Protein AF-A0A6N6LMK7-F1 (afdb_monomer)

pLDDT: mean 70.61, std 21.59, range [32.06, 96.44]

Foldseek 3Di:
DDDPPDDPPPPPPDPDDDDDDDDDDDDDDDDDDDDPPDPDPDPPPVPPPDDPDPPPPDPDDPPLDDLVSLQVVCVVQPCVQQNSLLQDDRDPDDRLLPDDLVVSLVVLVVQCPPPRRHDNPVSRVSNSCSNPVVVVD

Solvent-accessible surface area (backbone atoms only — not comparable to full-atom values): 9520 Å² total; per-residue (Å²): 141,83,88,88,85,86,78,86,87,71,84,83,82,79,85,80,83,88,80,92,76,92,75,83,90,79,93,77,91,80,75,88,78,79,80,81,80,77,88,70,90,71,82,82,63,82,88,67,69,77,69,89,71,79,74,93,74,78,96,83,65,90,73,72,75,57,64,69,58,50,50,52,53,43,50,74,77,43,20,88,63,20,35,94,58,27,70,35,62,45,85,91,51,74,34,59,47,78,47,57,70,67,62,44,49,53,60,49,57,71,20,54,80,36,91,88,63,58,37,52,82,83,51,45,62,56,49,51,49,53,39,51,56,68,73,81,112

Nearest PDB structures (foldseek):
  7e1x-assembly1_O  TM=7.091E-01  e=4.996E-01  Mycobacterium tuberculosis H37Rv
  8x2j-assembly1_E  TM=4.032E-01  e=6.262E+00  Chloroflexus aurantiacus J-10-fl

Mean predicted aligned error: 18.88 Å

Sequence (137 aa):
MKKILLIFILLFLSCSDTKKAQVNAQGVKEEPVAIEQTDETTQISDSNLPLPVEDSNNINNDISPNESIVSSFYMQKCASCHGKRAELKYENARILNSLDEELLTQRLSTLQNDKDHNLNSKQISPIVNFIKKKNNE

Secondary structure (DSSP, 8-state):
-------S--TT---------------------------------GGG-------SS---S--PPPHHHHHHHHHHHTHHHH-TTS-S--TTSPPGGGS-HHHHHHHHHTTTT-SSS---HHHHHHHHHHHHHTT--

Structure (mmCIF, N/CA/C/O backbone):
data_AF-A0A6N6LMK7-F1
#
_entry.id   AF-A0A6N6LMK7-F1
#
loop_
_atom_site.group_PDB
_atom_site.id
_atom_site.type_symbol
_atom_site.label_atom_id
_atom_site.label_alt_id
_ato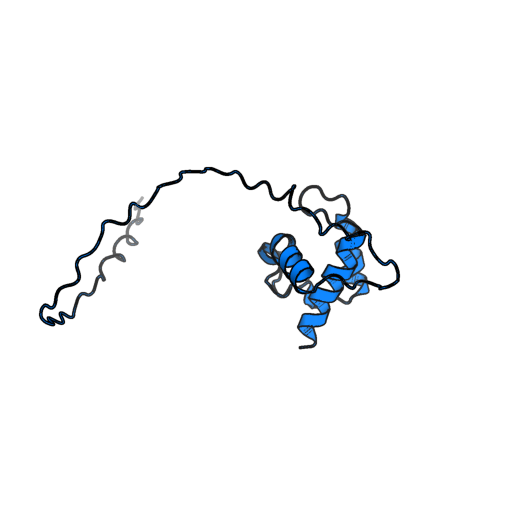m_site.label_comp_id
_atom_site.label_asym_id
_atom_site.label_entity_id
_atom_site.label_seq_id
_atom_site.pdbx_PDB_ins_code
_atom_site.Cartn_x
_atom_site.Cartn_y
_atom_site.Cartn_z
_atom_site.occupancy
_atom_site.B_iso_or_equiv
_atom_site.auth_seq_id
_atom_site.auth_comp_id
_atom_site.auth_asym_id
_atom_site.auth_atom_id
_atom_site.pdbx_PDB_model_num
ATOM 1 N N . MET A 1 1 ? -33.340 -42.942 -6.317 1.00 46.59 1 MET A N 1
ATOM 2 C CA . MET A 1 1 ? -33.270 -43.163 -7.782 1.00 46.59 1 MET A CA 1
ATOM 3 C C . MET A 1 1 ? -33.985 -42.026 -8.499 1.00 46.59 1 MET A C 1
ATOM 5 O O . MET A 1 1 ? -34.936 -41.512 -7.934 1.00 46.59 1 MET A O 1
ATOM 9 N N . LYS A 1 2 ? -33.546 -41.712 -9.728 1.00 47.81 2 LYS A N 1
ATOM 10 C CA . LYS A 1 2 ? -33.974 -40.621 -10.639 1.00 47.81 2 LYS A CA 1
ATOM 11 C C . LYS A 1 2 ? -33.169 -39.317 -10.559 1.00 47.81 2 LYS A C 1
ATOM 13 O O . LYS A 1 2 ? -33.614 -38.274 -10.106 1.00 47.81 2 LYS A O 1
ATOM 18 N N . LYS A 1 3 ? -31.952 -39.464 -11.089 1.00 58.22 3 LYS A N 1
ATOM 19 C CA . LYS A 1 3 ? -31.190 -38.509 -11.900 1.00 58.22 3 LYS A CA 1
ATOM 20 C C . LYS A 1 3 ? -32.109 -37.597 -12.733 1.00 58.22 3 LYS A C 1
ATOM 22 O O . LYS A 1 3 ? -32.833 -38.110 -13.580 1.00 58.22 3 LYS A O 1
ATOM 27 N N . ILE A 1 4 ? -32.014 -36.283 -12.552 1.00 60.88 4 ILE A N 1
ATOM 28 C CA . ILE A 1 4 ? -32.401 -35.283 -13.561 1.00 60.88 4 ILE A CA 1
ATOM 29 C C . ILE A 1 4 ? -31.263 -34.257 -13.599 1.00 60.88 4 ILE A C 1
ATOM 31 O O . ILE A 1 4 ? -31.352 -33.147 -13.093 1.00 60.88 4 ILE A O 1
ATOM 35 N N . LEU A 1 5 ? -30.129 -34.715 -14.124 1.00 58.53 5 LEU A N 1
ATOM 36 C CA . LEU A 1 5 ? -29.018 -33.890 -14.575 1.00 58.53 5 LEU A CA 1
ATOM 37 C C . LEU A 1 5 ? -29.049 -34.011 -16.096 1.00 58.53 5 LEU A C 1
ATOM 39 O O . LEU A 1 5 ? -28.716 -35.088 -16.580 1.00 58.53 5 LEU A O 1
ATOM 43 N N . LEU A 1 6 ? -29.531 -32.977 -16.794 1.00 62.28 6 LEU A N 1
ATOM 44 C CA . LEU A 1 6 ? -29.289 -32.651 -18.214 1.00 62.28 6 LEU A CA 1
ATOM 45 C C . LEU A 1 6 ? -30.417 -31.745 -18.728 1.00 62.28 6 LEU A C 1
ATOM 47 O O . LEU A 1 6 ? -31.439 -32.252 -19.169 1.00 62.28 6 LEU A O 1
ATOM 51 N N . ILE A 1 7 ? -30.229 -30.420 -18.687 1.00 60.72 7 ILE A N 1
ATOM 52 C CA . ILE A 1 7 ? -30.974 -29.468 -19.547 1.00 60.72 7 ILE A CA 1
ATOM 53 C C . ILE A 1 7 ? -30.178 -28.180 -19.877 1.00 60.72 7 ILE A C 1
ATOM 55 O O . ILE A 1 7 ? -30.637 -27.359 -20.658 1.00 60.72 7 ILE A O 1
ATOM 59 N N . PHE A 1 8 ? -28.932 -28.011 -19.414 1.00 58.56 8 PHE A N 1
ATOM 60 C CA . PHE A 1 8 ? -28.144 -26.795 -19.702 1.00 58.56 8 PHE A CA 1
ATOM 61 C C . PHE A 1 8 ? -27.371 -26.788 -21.043 1.00 58.56 8 PHE A C 1
ATOM 63 O O . PHE A 1 8 ? -26.553 -25.902 -21.261 1.00 58.56 8 PHE A O 1
ATOM 70 N N . ILE A 1 9 ? -27.632 -27.716 -21.975 1.00 61.88 9 ILE A N 1
ATOM 71 C CA . ILE A 1 9 ? -26.911 -27.810 -23.270 1.00 61.88 9 ILE A CA 1
ATOM 72 C C . ILE A 1 9 ? -27.838 -27.489 -24.457 1.00 61.88 9 ILE A C 1
ATOM 74 O O . ILE A 1 9 ? -27.905 -28.228 -25.432 1.00 61.88 9 ILE A O 1
ATOM 78 N N . LEU A 1 10 ? -28.589 -26.387 -24.381 1.00 58.59 10 LEU A N 1
ATOM 79 C CA . LEU A 1 10 ? -29.368 -25.873 -25.523 1.00 58.59 10 LEU A CA 1
ATOM 80 C C . LEU A 1 10 ? -29.217 -24.358 -25.758 1.00 58.59 10 LEU A C 1
ATOM 82 O O . LEU A 1 10 ? -29.955 -23.787 -26.553 1.00 58.59 10 LEU A O 1
ATOM 86 N N . LEU A 1 11 ? -28.234 -23.697 -25.137 1.00 55.84 11 LEU A N 1
ATOM 87 C CA . LEU A 1 11 ? -28.044 -22.240 -25.259 1.00 55.84 11 LEU A CA 1
ATOM 88 C C . LEU A 1 11 ? -26.997 -21.790 -26.300 1.00 55.84 11 LEU A C 1
ATOM 90 O O . LEU A 1 11 ? -26.602 -20.631 -26.289 1.00 55.84 11 LEU A O 1
ATOM 94 N N . PHE A 1 12 ? -26.590 -22.649 -27.244 1.00 59.19 12 PHE A N 1
ATOM 95 C CA . PHE A 1 12 ? -25.651 -22.272 -28.321 1.00 59.19 12 PHE A CA 1
ATOM 96 C C . PHE A 1 12 ? -26.245 -22.244 -29.741 1.00 59.19 12 PHE A C 1
ATOM 98 O O . PHE A 1 12 ? -25.498 -22.217 -30.713 1.00 59.19 12 PHE A O 1
ATOM 105 N N . LEU A 1 13 ? -27.573 -22.176 -29.895 1.00 54.03 13 LEU A N 1
ATOM 106 C CA . LEU A 1 13 ? -28.209 -21.913 -31.196 1.00 54.03 13 LEU A CA 1
ATOM 107 C C . LEU A 1 13 ? -28.884 -20.535 -31.215 1.00 54.03 13 LEU A C 1
ATOM 109 O O . LEU A 1 13 ? -30.097 -20.409 -31.081 1.00 54.03 13 LEU A O 1
ATOM 113 N N . SER A 1 14 ? -28.083 -19.486 -31.390 1.00 42.31 14 SER A N 1
ATOM 114 C CA . SER A 1 14 ? -28.534 -18.194 -31.932 1.00 42.31 14 SER A CA 1
ATOM 115 C C . SER A 1 14 ? -27.361 -17.481 -32.607 1.00 42.31 14 SER A C 1
ATOM 117 O O . SER A 1 14 ? -26.919 -16.414 -32.198 1.00 42.31 14 SER A O 1
ATOM 119 N N . CYS A 1 15 ? -26.842 -18.119 -33.657 1.00 52.38 15 CYS A N 1
ATOM 120 C CA . CYS A 1 15 ? -26.177 -17.424 -34.750 1.00 52.38 15 CYS A CA 1
ATOM 121 C C . CYS A 1 15 ? -27.298 -16.943 -35.683 1.00 52.38 15 CYS A C 1
ATOM 123 O O . CYS A 1 15 ? -27.826 -17.726 -36.472 1.00 52.38 15 CYS A O 1
ATOM 125 N N . SER A 1 16 ? -27.740 -15.695 -35.510 1.00 42.72 16 SER A N 1
ATOM 126 C CA . SER A 1 16 ? -28.669 -15.063 -36.448 1.00 42.72 16 SER A CA 1
ATOM 127 C C . SER A 1 16 ? -27.871 -14.286 -37.479 1.00 42.72 16 SER A C 1
ATOM 129 O O . SER A 1 16 ? -27.260 -13.261 -37.185 1.00 42.72 16 SER A O 1
ATOM 131 N N . ASP A 1 17 ? -27.898 -14.843 -38.680 1.00 50.97 17 ASP A N 1
ATOM 132 C CA . ASP A 1 17 ? -27.383 -14.306 -39.926 1.00 50.97 17 ASP A CA 1
ATOM 133 C C . ASP A 1 17 ? -28.241 -13.130 -40.449 1.00 50.97 17 ASP A C 1
ATOM 135 O O . ASP A 1 17 ? -29.345 -12.872 -39.961 1.00 50.97 17 ASP A O 1
ATOM 139 N N . THR A 1 18 ? -27.755 -12.499 -41.524 1.00 45.25 18 THR A N 1
ATOM 140 C CA . THR A 1 18 ? -28.299 -11.382 -42.336 1.00 45.25 18 THR A CA 1
ATOM 141 C C . THR A 1 18 ? -27.644 -10.021 -42.031 1.00 45.25 18 THR A C 1
ATOM 143 O O . THR A 1 18 ? -27.684 -9.522 -40.917 1.00 45.25 18 THR A O 1
ATOM 146 N N . LYS A 1 19 ? -27.025 -9.316 -42.989 1.00 43.22 19 LYS A N 1
ATOM 147 C CA . LYS A 1 19 ? -27.495 -9.025 -44.352 1.00 43.22 19 LYS A CA 1
ATOM 148 C C . LYS A 1 19 ? -26.335 -8.872 -45.343 1.00 43.22 19 LYS A C 1
ATOM 150 O O . LYS A 1 19 ? -25.332 -8.225 -45.064 1.00 43.22 19 LYS A O 1
ATOM 155 N N . LYS A 1 20 ? -26.553 -9.413 -46.543 1.00 38.28 20 LYS A N 1
ATOM 156 C CA . LYS A 1 20 ? -25.754 -9.187 -47.749 1.00 38.28 20 LYS A CA 1
ATOM 157 C C . LYS A 1 20 ? -25.784 -7.703 -48.130 1.00 38.28 20 LYS A C 1
ATOM 159 O O . LYS A 1 20 ? -26.866 -7.145 -48.298 1.00 38.28 20 LYS A O 1
ATOM 164 N N . ALA A 1 21 ? -24.617 -7.120 -48.371 1.00 36.25 21 ALA A N 1
ATOM 165 C CA . ALA A 1 21 ? -24.464 -5.981 -49.265 1.00 36.25 21 ALA A CA 1
ATOM 166 C C . ALA A 1 21 ? -23.437 -6.376 -50.331 1.00 36.25 21 ALA A C 1
ATOM 168 O O . ALA A 1 21 ? -22.240 -6.446 -50.077 1.00 36.25 21 ALA A O 1
ATOM 169 N N . GLN A 1 22 ? -23.944 -6.702 -51.518 1.00 36.88 22 GLN A N 1
ATOM 170 C CA . GLN A 1 22 ? -23.168 -6.687 -52.752 1.00 36.88 22 GLN A CA 1
ATOM 171 C C . GLN A 1 22 ? -22.813 -5.226 -53.048 1.00 36.88 22 GLN A C 1
ATOM 173 O O . GLN A 1 22 ? -23.719 -4.416 -53.236 1.00 36.88 22 GLN A O 1
ATOM 178 N N . VAL A 1 23 ? -21.525 -4.897 -53.137 1.00 39.00 23 VAL A N 1
ATOM 179 C CA . VAL A 1 23 ? -21.050 -3.727 -53.886 1.00 39.00 23 VAL A CA 1
ATOM 180 C C . VAL A 1 23 ? -19.873 -4.172 -54.748 1.00 39.00 23 VAL A C 1
ATOM 182 O O . VAL A 1 23 ? -19.011 -4.931 -54.314 1.00 39.00 23 VAL A O 1
ATOM 185 N N . ASN A 1 24 ? -19.943 -3.761 -56.010 1.00 36.72 24 ASN A N 1
ATOM 186 C CA . ASN A 1 24 ? -19.142 -4.207 -57.137 1.00 36.72 24 ASN A CA 1
ATOM 187 C C . ASN A 1 24 ? -17.649 -3.862 -57.044 1.00 36.72 24 ASN A C 1
ATOM 189 O O . ASN A 1 24 ? -17.232 -2.929 -56.365 1.00 36.72 24 ASN A O 1
ATOM 193 N N . ALA A 1 25 ? -16.894 -4.641 -57.817 1.00 39.62 25 ALA A N 1
ATOM 194 C CA . ALA A 1 25 ? -15.463 -4.602 -58.063 1.00 39.62 25 ALA A CA 1
ATOM 195 C C . ALA A 1 25 ? -14.860 -3.210 -58.314 1.00 39.62 25 ALA A C 1
ATOM 197 O O . ALA A 1 25 ? -15.328 -2.481 -59.184 1.00 39.62 25 ALA A O 1
ATOM 198 N N . GLN A 1 26 ? -13.706 -2.948 -57.694 1.00 32.06 26 GLN A N 1
ATOM 199 C CA . GLN A 1 26 ? -12.604 -2.242 -58.347 1.00 32.06 26 GLN A CA 1
ATOM 200 C C . GLN A 1 26 ? -11.282 -2.623 -57.666 1.00 32.06 26 GLN A C 1
ATOM 202 O O . GLN A 1 26 ? -11.191 -2.648 -56.443 1.00 32.06 26 GLN A O 1
ATOM 207 N N . GLY A 1 27 ? -10.293 -3.015 -58.470 1.00 38.47 27 GLY A N 1
ATOM 208 C CA . GLY A 1 27 ? -9.111 -3.741 -58.019 1.00 38.47 27 GLY A CA 1
ATOM 209 C C . GLY A 1 27 ? -8.153 -2.962 -57.121 1.00 38.47 27 GLY A C 1
ATOM 210 O O . GLY A 1 27 ? -7.862 -1.792 -57.354 1.00 38.47 27 GLY A O 1
ATOM 211 N N . VAL A 1 28 ? -7.573 -3.690 -56.171 1.00 38.09 28 VAL A N 1
ATOM 212 C CA . VAL A 1 28 ? -6.306 -3.364 -55.519 1.00 38.09 28 VAL A CA 1
ATOM 213 C C . VAL A 1 28 ? -5.487 -4.651 -55.523 1.00 38.09 28 VAL A C 1
ATOM 215 O O . VAL A 1 28 ? -5.970 -5.709 -55.131 1.0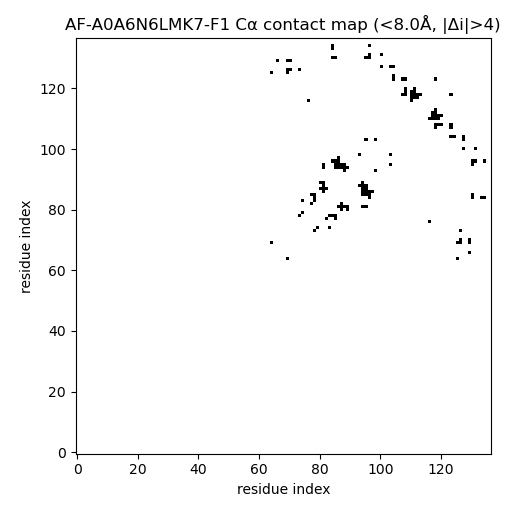0 38.09 28 VAL A O 1
ATOM 218 N N . LYS A 1 29 ? -4.276 -4.582 -56.077 1.00 41.56 29 LYS A N 1
ATOM 219 C CA . LYS A 1 29 ? -3.301 -5.671 -56.029 1.00 41.56 29 LYS A CA 1
ATOM 220 C C . LYS A 1 29 ? -2.797 -5.755 -54.590 1.00 41.56 29 LYS A C 1
ATOM 222 O O . LYS A 1 29 ? -2.119 -4.833 -54.149 1.00 41.56 29 LYS A O 1
ATOM 227 N N . GLU A 1 30 ? -3.149 -6.816 -53.878 1.00 41.97 30 GLU A N 1
ATOM 228 C CA . GLU A 1 30 ? -2.609 -7.102 -52.549 1.00 41.97 30 GLU A CA 1
ATOM 229 C C . GLU A 1 30 ? -1.291 -7.871 -52.698 1.00 41.97 30 GLU A C 1
ATOM 231 O O . GLU A 1 30 ? -1.223 -8.943 -53.301 1.00 41.97 30 GLU A O 1
ATOM 236 N N . GLU A 1 31 ? -0.225 -7.263 -52.195 1.00 46.84 31 GLU A N 1
ATOM 237 C CA . GLU A 1 31 ? 1.080 -7.873 -51.974 1.00 46.84 31 GLU A CA 1
ATOM 238 C C . GLU A 1 31 ? 0.979 -8.798 -50.743 1.00 46.84 31 GLU A C 1
ATOM 240 O O . GLU A 1 31 ? 0.380 -8.397 -49.741 1.00 46.84 31 GLU A O 1
ATOM 245 N N . PRO A 1 32 ? 1.496 -10.040 -50.776 1.00 48.25 32 PRO A N 1
ATOM 246 C CA . PRO A 1 32 ? 1.3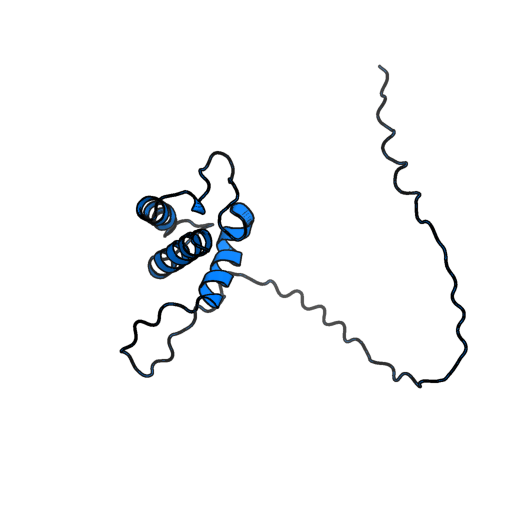68 -10.947 -49.642 1.00 48.25 32 PRO A CA 1
ATOM 247 C C . PRO A 1 32 ? 2.281 -10.493 -48.494 1.00 48.25 32 PRO A C 1
ATOM 249 O O . PRO A 1 32 ? 3.486 -10.733 -48.512 1.00 48.25 32 PRO A O 1
ATOM 252 N N . VAL A 1 33 ? 1.703 -9.855 -47.475 1.00 54.94 33 VAL A N 1
ATOM 253 C CA . VAL A 1 33 ? 2.392 -9.583 -46.207 1.00 54.94 33 VAL A CA 1
ATOM 254 C C . VAL A 1 33 ? 2.550 -10.910 -45.464 1.00 54.94 33 VAL A C 1
ATOM 256 O O . VAL A 1 33 ? 1.580 -11.480 -44.964 1.00 54.94 33 VAL A O 1
ATOM 259 N N . ALA A 1 34 ? 3.780 -11.422 -45.424 1.00 47.88 34 ALA A N 1
ATOM 260 C CA . ALA A 1 34 ? 4.145 -12.572 -44.611 1.00 47.88 34 ALA A CA 1
ATOM 261 C C . ALA A 1 34 ? 4.003 -12.202 -43.128 1.00 47.88 34 ALA A C 1
ATOM 263 O O . ALA A 1 34 ? 4.726 -11.348 -42.619 1.00 47.88 34 ALA A O 1
ATOM 264 N N . ILE A 1 35 ? 3.050 -12.826 -42.439 1.00 52.00 35 ILE A N 1
ATOM 265 C CA . ILE A 1 35 ? 2.931 -12.718 -40.986 1.00 52.00 35 ILE A CA 1
ATOM 266 C C . ILE A 1 35 ? 3.984 -13.663 -40.404 1.00 52.00 35 ILE A C 1
ATOM 268 O O . ILE A 1 35 ? 3.788 -14.878 -40.386 1.00 52.00 35 ILE A O 1
ATOM 272 N N . GLU A 1 36 ? 5.124 -13.116 -39.984 1.00 52.66 36 GLU A N 1
ATOM 273 C CA . GLU A 1 36 ? 6.114 -13.852 -39.197 1.00 52.66 36 GLU A CA 1
ATOM 274 C C . GLU A 1 36 ? 5.467 -14.256 -37.864 1.00 52.66 36 GLU A C 1
ATOM 276 O O . GLU A 1 36 ? 5.167 -13.423 -37.009 1.00 52.66 36 GLU A O 1
ATOM 281 N N . GLN A 1 37 ? 5.191 -15.552 -37.711 1.00 50.19 37 GLN A N 1
ATOM 282 C CA . GLN A 1 37 ? 4.806 -16.140 -36.435 1.00 50.19 37 GLN A CA 1
ATOM 283 C C . GLN A 1 37 ? 6.066 -16.299 -35.586 1.00 50.19 37 GLN A C 1
ATOM 285 O O . GLN A 1 37 ? 6.787 -17.288 -35.707 1.00 50.19 37 GLN A O 1
ATOM 290 N N . THR A 1 38 ? 6.345 -15.325 -34.726 1.00 56.75 38 THR A N 1
ATOM 291 C CA . THR A 1 38 ? 7.328 -15.499 -33.657 1.00 56.75 38 THR A CA 1
ATOM 292 C C . THR A 1 38 ? 6.622 -16.108 -32.446 1.00 56.75 38 THR A C 1
ATOM 294 O O . THR A 1 38 ? 6.036 -15.394 -31.632 1.00 56.75 38 THR A O 1
ATOM 297 N N . ASP A 1 39 ? 6.658 -17.439 -32.348 1.00 53.97 39 ASP A N 1
ATOM 298 C CA . ASP A 1 39 ? 6.398 -18.176 -31.107 1.00 53.97 39 ASP A CA 1
ATOM 299 C C . ASP A 1 39 ? 7.535 -17.874 -30.118 1.00 53.97 39 ASP A C 1
ATOM 301 O O . ASP A 1 39 ? 8.502 -18.627 -30.004 1.00 53.97 39 ASP A O 1
ATOM 305 N N . GLU A 1 40 ? 7.453 -16.752 -29.403 1.00 60.88 40 GLU A N 1
ATOM 306 C CA . GLU A 1 40 ? 8.326 -16.510 -28.257 1.00 60.88 40 GLU A CA 1
ATOM 307 C C . GLU A 1 40 ? 7.528 -16.725 -26.973 1.00 60.88 40 GLU A C 1
ATOM 309 O O . GLU A 1 40 ? 6.743 -15.890 -26.522 1.00 60.88 40 GLU A O 1
ATOM 314 N N . THR A 1 41 ? 7.710 -17.905 -26.380 1.00 55.88 41 THR A N 1
ATOM 315 C CA . THR A 1 41 ? 7.245 -18.196 -25.021 1.00 55.88 41 THR A CA 1
ATOM 316 C C . THR A 1 41 ? 8.161 -17.472 -24.033 1.00 55.88 41 THR A C 1
ATOM 318 O O . THR A 1 41 ? 8.967 -18.089 -23.338 1.00 55.88 41 THR A O 1
ATOM 321 N N . THR A 1 42 ? 8.074 -16.146 -23.986 1.00 58.53 42 THR A N 1
ATOM 322 C CA . THR A 1 42 ? 8.831 -15.347 -23.023 1.00 58.53 42 THR A CA 1
ATOM 323 C C . THR A 1 42 ? 8.111 -15.419 -21.685 1.00 58.53 42 THR A C 1
ATOM 325 O O . THR A 1 42 ? 7.054 -14.823 -21.490 1.00 58.53 42 THR A O 1
ATOM 328 N N . GLN A 1 43 ? 8.669 -16.188 -20.748 1.00 52.16 43 GLN A N 1
ATOM 329 C CA . GLN A 1 43 ? 8.242 -16.154 -19.352 1.00 52.16 43 GLN A CA 1
ATOM 330 C C . GLN A 1 43 ? 8.592 -14.776 -18.783 1.00 52.16 43 GLN A C 1
ATOM 332 O O . GLN A 1 43 ? 9.738 -14.508 -18.419 1.00 52.16 43 GLN A O 1
ATOM 337 N N . ILE A 1 44 ? 7.604 -13.886 -18.741 1.00 47.41 44 ILE A N 1
ATOM 338 C CA . ILE A 1 44 ? 7.730 -12.563 -18.134 1.00 47.41 44 ILE A CA 1
ATOM 339 C C . ILE A 1 44 ? 7.771 -12.773 -16.616 1.00 47.41 44 ILE A C 1
ATOM 341 O O . ILE A 1 44 ? 6.742 -12.929 -15.965 1.00 47.41 44 ILE A O 1
ATOM 345 N N . SER A 1 45 ? 8.970 -12.868 -16.043 1.00 50.69 45 SER A N 1
ATOM 346 C CA . SER A 1 45 ? 9.137 -12.821 -14.591 1.00 50.69 45 SER A CA 1
ATOM 347 C C . SER A 1 45 ? 9.073 -11.361 -14.139 1.00 50.69 45 SER A C 1
ATOM 349 O O . SER A 1 45 ? 10.035 -10.609 -14.307 1.00 50.69 45 SER A O 1
ATOM 351 N N . ASP A 1 46 ? 7.938 -10.971 -13.548 1.00 55.25 46 ASP A N 1
ATOM 352 C CA . ASP A 1 46 ? 7.643 -9.631 -13.001 1.00 55.25 46 ASP A CA 1
ATOM 353 C C . ASP A 1 46 ? 8.616 -9.164 -11.895 1.00 55.25 46 ASP A C 1
ATOM 355 O O . ASP A 1 46 ? 8.534 -8.032 -11.413 1.00 55.25 46 ASP A O 1
ATOM 359 N N . SER A 1 47 ? 9.556 -10.014 -11.467 1.00 58.38 47 SER A N 1
ATOM 360 C CA . SER A 1 47 ? 10.570 -9.672 -10.464 1.00 58.38 47 SER A CA 1
ATOM 361 C C . SER A 1 47 ? 11.731 -8.828 -10.997 1.00 58.38 47 SER A C 1
ATOM 363 O O . SER A 1 47 ? 12.502 -8.322 -10.188 1.00 58.38 47 SER A O 1
ATOM 365 N N . ASN A 1 48 ? 11.865 -8.657 -12.317 1.00 49.78 48 ASN A N 1
ATOM 366 C CA . ASN A 1 48 ? 12.987 -7.929 -12.927 1.00 49.78 48 ASN A CA 1
ATOM 367 C C . ASN A 1 48 ? 12.585 -6.623 -13.618 1.00 49.78 48 ASN A C 1
ATOM 369 O O . ASN A 1 48 ? 13.365 -6.107 -14.417 1.00 49.78 48 ASN A O 1
ATOM 373 N N . LEU A 1 49 ? 11.398 -6.072 -13.340 1.00 55.31 49 LEU A N 1
ATOM 374 C CA . LEU A 1 49 ? 11.066 -4.753 -13.871 1.00 55.31 49 LEU A CA 1
ATOM 375 C C . LEU A 1 49 ? 12.043 -3.731 -13.260 1.00 55.31 49 LEU A C 1
ATOM 377 O O . LEU A 1 49 ? 12.034 -3.559 -12.036 1.00 55.31 49 LEU A O 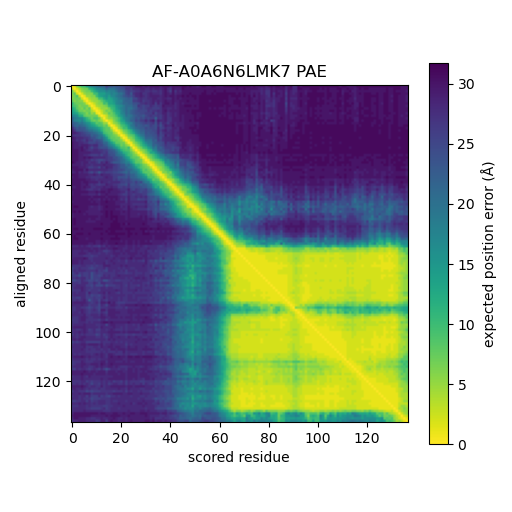1
ATOM 381 N N . PRO A 1 50 ? 12.909 -3.081 -14.062 1.00 57.00 50 PRO A N 1
ATOM 382 C CA . PRO A 1 50 ? 13.835 -2.108 -13.521 1.00 57.00 50 PRO A CA 1
ATOM 383 C C . PRO A 1 50 ? 13.015 -0.978 -12.908 1.00 57.00 50 PRO A C 1
ATOM 385 O O . PRO A 1 50 ? 12.187 -0.349 -13.571 1.00 57.00 50 PRO A O 1
ATOM 388 N N . LEU A 1 51 ? 13.235 -0.732 -11.616 1.00 59.25 51 LEU A N 1
ATOM 389 C CA . LEU A 1 51 ? 12.836 0.538 -11.028 1.00 59.25 51 LEU A CA 1
ATOM 390 C C . LEU A 1 51 ? 13.508 1.648 -11.850 1.00 59.25 51 LEU A C 1
ATOM 392 O O . LEU A 1 51 ? 14.642 1.444 -12.297 1.00 59.25 51 LEU A O 1
ATOM 396 N N . PRO A 1 52 ? 12.852 2.801 -12.062 1.00 58.12 52 PRO A N 1
ATOM 397 C CA . PRO A 1 52 ? 13.523 3.939 -12.672 1.00 58.12 52 PRO A CA 1
ATOM 398 C C . PRO A 1 52 ? 14.784 4.247 -11.859 1.00 58.12 52 PRO A C 1
ATOM 400 O O . PRO A 1 52 ? 14.712 4.591 -10.679 1.00 58.12 52 PRO A O 1
ATOM 403 N N . VAL A 1 53 ? 15.937 4.036 -12.488 1.00 53.22 53 VAL A N 1
ATOM 404 C CA . VAL A 1 53 ? 17.238 4.456 -11.977 1.00 53.22 53 VAL A CA 1
ATOM 405 C C . VAL A 1 53 ? 17.296 5.964 -12.152 1.00 53.22 53 VAL A C 1
ATOM 407 O O . VAL A 1 53 ? 17.033 6.473 -13.239 1.00 53.22 53 VAL A O 1
ATOM 410 N N . GLU A 1 54 ? 17.574 6.671 -11.062 1.00 48.69 54 GLU A N 1
ATOM 411 C CA . GLU A 1 54 ? 17.811 8.110 -11.089 1.00 48.69 54 GLU A CA 1
ATOM 412 C C . GLU A 1 54 ? 19.003 8.375 -12.019 1.00 48.69 54 GLU A C 1
ATOM 414 O O . GLU A 1 54 ? 20.118 7.936 -11.735 1.00 48.69 54 GLU A O 1
ATOM 419 N N . ASP A 1 55 ? 18.773 9.054 -13.147 1.00 42.38 55 ASP A N 1
ATOM 420 C CA . ASP A 1 55 ? 19.868 9.580 -13.956 1.00 42.38 55 ASP A CA 1
ATOM 421 C C . ASP A 1 55 ? 20.673 10.532 -13.068 1.00 42.38 55 ASP A C 1
ATOM 423 O O . ASP A 1 55 ? 20.171 11.561 -12.612 1.00 42.38 55 ASP A O 1
ATOM 427 N N . SER A 1 56 ? 21.922 10.154 -12.794 1.00 45.09 56 SER A N 1
ATOM 428 C CA . SER A 1 56 ? 22.868 10.811 -11.888 1.00 45.09 56 SER A CA 1
ATOM 429 C C . SER A 1 56 ? 23.330 12.192 -12.370 1.00 45.09 56 SER A C 1
ATOM 431 O O . SER A 1 56 ? 24.528 12.448 -12.427 1.00 45.09 56 SER A O 1
ATOM 433 N N . ASN A 1 57 ? 22.419 13.097 -12.725 1.00 46.81 57 ASN A N 1
ATOM 434 C CA . ASN A 1 57 ? 22.734 14.471 -13.086 1.00 46.81 57 ASN A CA 1
ATOM 435 C C . ASN A 1 57 ? 21.702 15.435 -12.481 1.00 46.81 57 ASN A C 1
ATOM 437 O O . ASN A 1 57 ? 20.606 15.608 -13.003 1.00 46.81 57 ASN A O 1
ATOM 441 N N . ASN A 1 58 ? 22.150 16.131 -11.428 1.00 37.28 58 ASN A N 1
ATOM 442 C CA . ASN A 1 58 ? 21.530 17.284 -10.759 1.00 37.28 58 ASN A CA 1
ATOM 443 C C . ASN A 1 58 ? 20.608 16.972 -9.559 1.00 37.28 58 ASN A C 1
ATOM 445 O O . ASN A 1 58 ? 19.386 17.104 -9.597 1.00 37.28 58 ASN A O 1
ATOM 449 N N . ILE A 1 59 ? 21.256 16.598 -8.454 1.00 46.50 59 ILE A N 1
ATOM 450 C CA . ILE A 1 59 ? 20.672 16.439 -7.119 1.00 46.50 59 ILE A CA 1
ATOM 451 C C . ILE A 1 59 ? 20.374 17.835 -6.559 1.00 46.50 59 ILE A C 1
ATOM 453 O O . ILE A 1 59 ? 21.274 18.489 -6.042 1.00 46.50 59 ILE A O 1
ATOM 457 N N . ASN A 1 60 ? 19.133 18.297 -6.730 1.00 40.75 60 ASN A N 1
ATOM 458 C CA . ASN A 1 60 ? 18.445 19.273 -5.864 1.00 40.75 60 ASN A CA 1
ATOM 459 C C . ASN A 1 60 ? 16.947 19.416 -6.203 1.00 40.75 60 ASN A C 1
ATOM 461 O O . ASN A 1 60 ? 16.336 20.440 -5.913 1.00 40.75 60 ASN A O 1
ATOM 465 N N . ASN A 1 61 ? 16.332 18.399 -6.807 1.00 37.97 61 ASN A N 1
ATOM 466 C CA . ASN A 1 61 ? 14.881 18.333 -6.898 1.00 37.97 61 ASN A CA 1
ATOM 467 C C . ASN A 1 61 ? 14.419 17.096 -6.140 1.00 37.97 61 ASN A C 1
ATOM 469 O O . ASN A 1 61 ? 14.854 15.989 -6.445 1.00 37.97 61 ASN A O 1
ATOM 473 N N . ASP A 1 62 ? 13.527 17.297 -5.173 1.00 41.16 62 ASP A N 1
ATOM 474 C CA . ASP A 1 62 ? 12.579 16.280 -4.733 1.00 41.16 62 ASP A CA 1
ATOM 475 C C . ASP A 1 62 ? 11.804 15.818 -5.974 1.00 41.16 62 ASP A C 1
ATOM 477 O O . ASP A 1 62 ? 10.771 16.387 -6.340 1.00 41.16 62 ASP A O 1
ATOM 481 N N . ILE A 1 63 ? 12.340 14.834 -6.700 1.00 49.34 63 ILE A N 1
ATOM 482 C CA . ILE A 1 63 ? 11.652 14.236 -7.838 1.00 49.34 63 ILE A CA 1
ATOM 483 C C . ILE A 1 63 ? 10.538 13.386 -7.237 1.00 49.34 63 ILE A C 1
ATOM 485 O O . ILE A 1 63 ? 10.705 12.203 -6.944 1.00 49.34 63 ILE A O 1
ATOM 489 N N . SER A 1 64 ? 9.390 14.027 -7.017 1.00 57.16 64 SER A N 1
ATOM 490 C CA . SER A 1 64 ? 8.129 13.334 -6.798 1.00 57.16 64 SER A CA 1
ATOM 491 C C . SER A 1 64 ? 7.999 12.264 -7.888 1.00 57.16 64 SER A C 1
ATOM 493 O O . SER A 1 64 ? 8.125 12.595 -9.075 1.00 57.16 64 SER A O 1
ATOM 495 N N . PRO A 1 65 ? 7.833 10.981 -7.526 1.00 65.56 65 PRO A N 1
ATOM 496 C CA . PRO A 1 65 ? 7.825 9.911 -8.506 1.00 65.56 65 PRO A CA 1
ATOM 497 C C . PRO A 1 65 ? 6.735 10.173 -9.543 1.00 65.56 65 PRO A C 1
ATOM 499 O O . PRO A 1 65 ? 5.603 10.516 -9.200 1.00 65.56 65 PRO A O 1
ATOM 502 N N . ASN A 1 66 ? 7.095 10.027 -10.821 1.00 81.31 66 ASN A N 1
ATOM 503 C CA . ASN A 1 66 ? 6.190 10.267 -11.940 1.00 81.31 66 ASN A CA 1
ATOM 504 C C . ASN A 1 66 ? 4.880 9.489 -11.724 1.00 81.31 66 ASN A C 1
ATOM 506 O O . ASN A 1 66 ? 4.891 8.265 -11.575 1.00 81.31 66 ASN A O 1
ATOM 510 N N . GLU A 1 67 ? 3.753 10.201 -11.725 1.00 82.44 67 GLU A N 1
ATOM 511 C CA . GLU A 1 67 ? 2.423 9.653 -11.442 1.00 82.44 67 GLU A CA 1
ATOM 512 C C . GLU A 1 67 ? 2.074 8.448 -12.330 1.00 82.44 67 GLU A C 1
ATOM 514 O O . GLU A 1 67 ? 1.444 7.499 -11.864 1.00 82.44 67 GLU A O 1
ATOM 519 N N . SER A 1 68 ? 2.550 8.430 -13.579 1.00 87.38 68 SER A N 1
ATOM 520 C CA . SER A 1 68 ? 2.373 7.300 -14.499 1.00 87.38 68 SER A CA 1
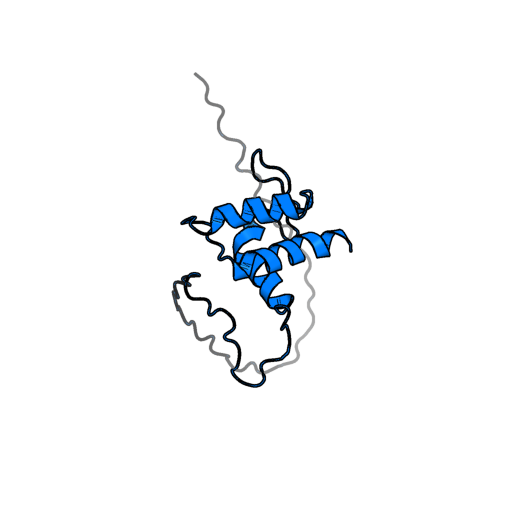ATOM 521 C C . SER A 1 68 ? 3.084 6.031 -14.014 1.00 87.38 68 SER A C 1
ATOM 523 O O . SER A 1 68 ? 2.533 4.929 -14.093 1.00 87.38 68 SER A O 1
ATOM 525 N N . ILE A 1 69 ? 4.286 6.177 -13.448 1.00 90.44 69 ILE A N 1
ATOM 526 C CA . ILE A 1 69 ? 5.073 5.060 -12.911 1.00 90.44 69 ILE A CA 1
ATOM 527 C C . ILE A 1 69 ? 4.392 4.505 -11.663 1.00 90.44 69 ILE A C 1
ATOM 529 O O . ILE A 1 69 ? 4.192 3.296 -11.561 1.00 90.44 69 ILE A O 1
ATOM 533 N N . VAL A 1 70 ? 3.975 5.380 -10.745 1.00 91.81 70 VAL A N 1
ATOM 534 C CA . VAL A 1 70 ? 3.275 4.968 -9.518 1.00 91.81 70 VAL A CA 1
ATOM 535 C C . VAL A 1 70 ? 1.949 4.286 -9.854 1.00 91.81 70 VAL A C 1
ATOM 537 O O . VAL A 1 70 ? 1.653 3.224 -9.310 1.00 91.81 70 VAL A O 1
ATOM 540 N N . SER A 1 71 ? 1.185 4.845 -10.798 1.00 92.25 71 SER A N 1
ATOM 541 C CA . SER A 1 71 ? -0.057 4.243 -11.281 1.00 92.25 71 SER A CA 1
ATOM 542 C C . SER A 1 71 ? 0.192 2.859 -11.876 1.00 92.25 71 SER A C 1
ATOM 544 O O . SER A 1 71 ? -0.518 1.918 -11.541 1.00 92.25 71 SER A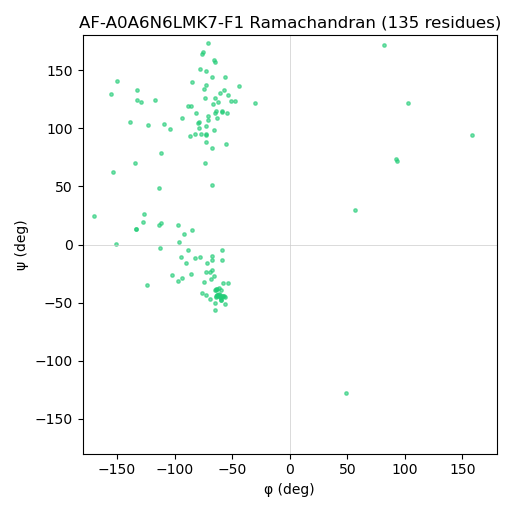 O 1
ATOM 546 N N . SER A 1 72 ? 1.199 2.709 -12.740 1.00 93.62 72 SER A N 1
ATOM 547 C CA . SER A 1 72 ? 1.523 1.422 -13.370 1.00 93.62 72 SER A CA 1
ATOM 548 C C . SER A 1 72 ? 1.950 0.381 -12.336 1.00 93.62 72 SER A C 1
ATOM 550 O O . SER A 1 72 ? 1.469 -0.750 -12.361 1.00 93.62 72 SER A O 1
ATOM 552 N N . PHE A 1 73 ? 2.784 0.779 -11.375 1.00 93.12 73 PHE A N 1
ATOM 553 C CA . PHE A 1 73 ? 3.215 -0.086 -10.282 1.00 93.12 73 PHE A CA 1
ATOM 554 C C . PHE A 1 73 ? 2.037 -0.532 -9.406 1.00 93.12 73 PHE A C 1
ATOM 556 O O . PHE A 1 73 ? 1.893 -1.718 -9.110 1.00 93.12 73 PHE A O 1
ATOM 563 N N . TYR A 1 74 ? 1.136 0.392 -9.061 1.00 94.94 74 TYR A N 1
ATOM 564 C CA . TYR A 1 74 ? -0.098 0.062 -8.352 1.00 94.94 74 TYR A CA 1
ATOM 565 C C . TYR A 1 74 ? -0.978 -0.910 -9.156 1.00 94.94 74 TYR A C 1
ATOM 567 O O . TYR A 1 74 ? -1.496 -1.879 -8.596 1.00 94.94 74 TYR A O 1
ATOM 575 N N . MET A 1 75 ? -1.126 -0.694 -10.470 1.00 95.38 75 MET A N 1
ATOM 576 C CA . MET A 1 75 ? -1.903 -1.593 -11.332 1.00 95.38 75 MET A CA 1
ATOM 577 C C . MET A 1 75 ? -1.346 -3.019 -11.328 1.00 95.38 75 MET A C 1
ATOM 579 O O . MET A 1 75 ? -2.124 -3.968 -11.303 1.00 95.38 75 MET A O 1
ATOM 583 N N . GLN A 1 76 ? -0.021 -3.170 -11.312 1.00 93.81 76 GLN A N 1
ATOM 584 C CA . GLN A 1 76 ? 0.640 -4.476 -11.293 1.00 93.81 76 GLN A CA 1
ATOM 585 C C . GLN A 1 76 ? 0.521 -5.182 -9.938 1.00 93.81 76 GLN A C 1
ATOM 587 O O . GLN A 1 76 ? 0.268 -6.382 -9.891 1.00 93.81 76 GLN A O 1
ATOM 592 N N . LYS A 1 77 ? 0.716 -4.457 -8.830 1.00 92.75 77 LYS A N 1
ATOM 593 C CA . LYS A 1 77 ? 0.841 -5.067 -7.495 1.00 92.75 77 LYS A CA 1
ATOM 594 C C . LYS A 1 77 ? -0.466 -5.149 -6.713 1.00 92.75 77 LYS A C 1
ATOM 596 O O . LYS A 1 77 ? -0.602 -6.022 -5.864 1.00 92.75 77 LYS A O 1
ATOM 601 N N . CYS A 1 78 ? -1.404 -4.233 -6.946 1.00 93.56 78 CYS A N 1
ATOM 602 C CA . CYS A 1 78 ? -2.544 -4.036 -6.045 1.00 93.56 78 CYS A CA 1
ATOM 603 C C . CYS A 1 78 ? -3.904 -4.166 -6.738 1.00 93.56 78 CYS A C 1
ATOM 605 O O . CYS A 1 78 ? -4.867 -4.626 -6.119 1.00 93.56 78 CYS A O 1
ATOM 607 N N . ALA A 1 79 ? -4.014 -3.745 -8.001 1.00 94.75 79 ALA A N 1
ATOM 608 C CA . ALA A 1 79 ? -5.320 -3.538 -8.628 1.00 94.75 79 ALA A CA 1
ATOM 609 C C . ALA A 1 79 ? -6.111 -4.826 -8.896 1.00 94.75 79 ALA A C 1
ATOM 611 O O . ALA A 1 79 ? -7.339 -4.772 -8.952 1.00 94.75 79 ALA A O 1
ATOM 612 N N . SER A 1 80 ? -5.445 -5.977 -9.019 1.00 93.88 80 SER A N 1
ATOM 613 C CA . SER A 1 80 ? -6.111 -7.275 -9.198 1.00 93.88 80 SER A CA 1
ATOM 614 C C . SER A 1 80 ? -7.020 -7.637 -8.017 1.00 93.88 80 SER A C 1
ATOM 616 O O . SER A 1 80 ? -8.113 -8.155 -8.229 1.00 93.88 80 SER A O 1
ATOM 618 N N . CYS A 1 81 ? -6.606 -7.312 -6.788 1.00 93.62 81 CYS A N 1
ATOM 619 C CA . CYS A 1 81 ? -7.364 -7.599 -5.567 1.00 93.62 81 CYS A CA 1
ATOM 620 C C . CYS A 1 81 ? -8.195 -6.403 -5.083 1.00 93.62 81 CYS A C 1
ATOM 622 O O . CYS A 1 81 ? -9.255 -6.586 -4.484 1.00 93.62 81 CYS A O 1
ATOM 624 N N . HIS A 1 82 ? -7.723 -5.178 -5.327 1.00 93.69 82 HIS A N 1
ATOM 625 C CA . HIS A 1 82 ? -8.294 -3.968 -4.728 1.00 93.69 82 HIS A CA 1
ATOM 626 C C . HIS A 1 82 ? -8.981 -3.024 -5.722 1.00 93.69 82 HIS A C 1
ATOM 628 O O . HIS A 1 82 ? -9.582 -2.043 -5.293 1.00 93.69 82 HIS A O 1
ATOM 634 N N . GLY A 1 83 ? -8.964 -3.323 -7.022 1.00 93.88 83 GLY A N 1
ATOM 635 C CA . GLY A 1 83 ? -9.521 -2.449 -8.057 1.00 93.88 83 GLY A CA 1
ATOM 636 C C . GLY A 1 83 ? -8.567 -1.329 -8.460 1.00 93.88 83 GLY A C 1
ATOM 637 O O . GLY A 1 83 ? -7.513 -1.130 -7.860 1.00 93.88 83 GLY A O 1
ATOM 638 N N . LYS A 1 84 ? -8.914 -0.584 -9.512 1.00 94.31 84 LYS A N 1
ATOM 639 C CA . LYS A 1 84 ? -8.007 0.417 -10.107 1.00 94.31 84 LYS A CA 1
ATOM 640 C C . LYS A 1 84 ? -7.823 1.663 -9.231 1.00 94.31 84 LYS A C 1
ATOM 642 O O . LYS A 1 84 ? -6.915 2.453 -9.465 1.00 94.31 84 LYS A O 1
ATOM 647 N N . ARG A 1 85 ? -8.700 1.865 -8.254 1.00 91.88 85 ARG A N 1
ATOM 648 C CA . ARG A 1 85 ? -8.750 3.009 -7.334 1.00 91.88 85 ARG A CA 1
ATOM 649 C C . ARG A 1 85 ? -8.793 2.549 -5.875 1.00 91.88 85 ARG A C 1
ATOM 651 O O . ARG A 1 85 ? -9.202 3.319 -5.008 1.00 91.88 85 ARG A O 1
ATOM 658 N N . ALA A 1 86 ? -8.384 1.312 -5.596 1.00 94.50 86 ALA A N 1
ATOM 659 C CA . ALA A 1 86 ? -8.441 0.707 -4.269 1.00 94.50 86 ALA A CA 1
ATOM 660 C C . ALA A 1 86 ? -9.863 0.688 -3.666 1.00 94.50 86 ALA A C 1
ATOM 662 O O . ALA A 1 86 ? -10.029 0.781 -2.448 1.00 94.50 86 ALA A O 1
ATOM 663 N N . GLU A 1 87 ? -10.871 0.607 -4.539 1.00 93.75 87 GLU A N 1
ATOM 664 C CA . GLU A 1 87 ? -12.305 0.710 -4.273 1.00 93.75 87 GLU A CA 1
ATOM 665 C C . GLU A 1 87 ? -12.972 -0.637 -3.973 1.00 93.75 87 GLU A C 1
ATOM 667 O O . GLU A 1 87 ? -14.090 -0.675 -3.455 1.00 93.75 87 GLU A O 1
ATOM 672 N N . LEU A 1 88 ? -12.306 -1.749 -4.289 1.00 93.56 88 LEU A N 1
ATOM 673 C CA . LEU A 1 88 ? -12.850 -3.076 -4.043 1.00 93.56 88 LEU A CA 1
ATOM 674 C C . LEU A 1 88 ? -12.563 -3.529 -2.616 1.00 93.56 88 LEU A C 1
ATOM 676 O O . LEU A 1 88 ? -11.472 -3.362 -2.061 1.00 93.56 88 LEU A O 1
ATOM 680 N N . LYS A 1 89 ? -13.572 -4.173 -2.033 1.00 89.81 89 LYS A N 1
ATOM 681 C CA . LYS A 1 89 ? -13.430 -4.898 -0.780 1.00 89.81 89 LYS A CA 1
ATOM 682 C C . LYS A 1 89 ? -12.826 -6.270 -1.079 1.00 89.81 89 LYS A C 1
ATOM 684 O O . LYS A 1 89 ? -13.485 -7.106 -1.691 1.00 89.81 89 LYS A O 1
ATOM 689 N N . TYR A 1 90 ? -11.599 -6.496 -0.623 1.00 82.12 90 TYR A N 1
ATOM 690 C CA . TYR A 1 90 ? -10.980 -7.817 -0.668 1.00 82.12 90 TYR A CA 1
ATOM 691 C C . TYR A 1 90 ? -11.344 -8.596 0.603 1.00 82.12 90 TYR A C 1
ATOM 693 O O . TYR A 1 90 ? -11.049 -8.151 1.716 1.00 82.12 90 TYR A O 1
ATOM 701 N N . GLU A 1 91 ? -12.027 -9.730 0.441 1.00 82.25 91 GLU A N 1
ATOM 702 C CA . GLU A 1 91 ? -12.507 -10.583 1.538 1.00 82.25 91 GLU A CA 1
ATOM 703 C C . GLU A 1 91 ? -13.247 -9.792 2.649 1.00 82.25 91 GLU A C 1
ATOM 705 O O . GLU A 1 91 ? -14.176 -9.018 2.392 1.00 82.25 91 GLU A O 1
ATOM 710 N N . ASN A 1 92 ? -12.838 -9.978 3.909 1.00 73.00 92 ASN A N 1
ATOM 711 C CA . ASN A 1 92 ? -13.369 -9.297 5.089 1.00 73.00 92 ASN A CA 1
ATOM 712 C C . ASN A 1 92 ? -12.600 -8.011 5.440 1.00 73.00 92 ASN A C 1
ATOM 714 O O . ASN A 1 92 ? -12.844 -7.419 6.494 1.00 73.00 92 ASN A O 1
ATOM 718 N N . ALA A 1 93 ? -11.685 -7.556 4.580 1.00 80.75 93 ALA A N 1
ATOM 719 C CA . ALA A 1 93 ? -10.928 -6.335 4.813 1.00 80.75 93 ALA A CA 1
ATOM 720 C C . ALA A 1 93 ? -11.773 -5.074 4.561 1.00 80.75 93 ALA A C 1
ATOM 722 O O . ALA A 1 93 ? -12.856 -5.106 3.975 1.00 80.75 93 ALA A O 1
ATOM 723 N N . ARG A 1 94 ? -11.267 -3.931 5.030 1.00 86.19 94 ARG A N 1
ATOM 724 C CA . ARG A 1 94 ? -11.792 -2.606 4.671 1.00 86.19 94 ARG A CA 1
ATOM 725 C C . ARG A 1 94 ? -11.291 -2.211 3.280 1.00 86.19 94 ARG A C 1
ATOM 727 O O . ARG A 1 94 ? -10.196 -2.611 2.893 1.00 86.19 94 ARG A O 1
ATOM 734 N N . ILE A 1 95 ? -12.073 -1.398 2.574 1.00 91.75 95 ILE A N 1
ATOM 735 C CA . ILE A 1 95 ? -11.696 -0.816 1.281 1.00 91.75 95 ILE A CA 1
ATOM 736 C C . ILE A 1 95 ? -10.504 0.124 1.501 1.00 91.75 95 ILE A C 1
ATOM 738 O O . ILE A 1 95 ? -10.574 1.004 2.361 1.00 91.75 95 ILE A O 1
ATOM 742 N N . LEU A 1 96 ? -9.409 -0.060 0.760 1.00 93.50 96 LEU A N 1
ATOM 743 C CA . LEU A 1 96 ? -8.150 0.646 1.027 1.00 93.50 96 LEU A CA 1
ATOM 744 C C . LEU A 1 96 ? -8.278 2.163 0.866 1.00 93.50 96 LEU A C 1
ATOM 746 O O . LEU A 1 96 ? -7.734 2.908 1.675 1.00 93.50 96 LEU A O 1
ATOM 750 N N . ASN A 1 97 ? -9.036 2.627 -0.126 1.00 93.19 97 ASN A N 1
ATOM 751 C CA . ASN A 1 97 ? -9.196 4.059 -0.383 1.00 93.19 97 ASN A CA 1
ATOM 752 C C . ASN A 1 97 ? -9.978 4.810 0.721 1.00 93.19 97 ASN A C 1
ATOM 754 O O . ASN A 1 97 ? -9.793 6.017 0.915 1.00 93.19 97 ASN A O 1
ATOM 758 N N . SER A 1 98 ? -10.783 4.071 1.493 1.00 93.31 98 SER A N 1
ATOM 759 C CA . SER A 1 98 ? -11.585 4.577 2.611 1.00 93.31 98 SER A CA 1
ATOM 760 C C . SER A 1 98 ? -10.802 4.711 3.918 1.00 93.31 98 SER A C 1
ATOM 762 O O . SER A 1 98 ? -11.297 5.311 4.869 1.00 93.31 98 SER A O 1
ATOM 764 N N . LEU A 1 99 ? -9.594 4.146 3.983 1.00 93.69 99 LEU A N 1
ATOM 765 C CA . LEU A 1 99 ? -8.732 4.256 5.154 1.00 93.69 99 LEU A CA 1
ATOM 766 C C . LEU A 1 99 ? -8.151 5.669 5.264 1.00 93.69 99 LEU A C 1
ATOM 768 O O . LEU A 1 99 ? -7.916 6.347 4.254 1.00 93.69 99 LEU A O 1
ATOM 772 N N . ASP A 1 100 ? -7.907 6.110 6.494 1.00 94.19 100 ASP A N 1
ATOM 773 C CA . ASP A 1 100 ? -7.053 7.264 6.745 1.00 94.19 100 ASP A CA 1
ATOM 774 C C . ASP A 1 100 ? -5.607 6.969 6.308 1.00 94.19 100 ASP A C 1
ATOM 776 O O . ASP A 1 100 ? -5.196 5.815 6.146 1.00 94.19 100 ASP A O 1
ATOM 780 N N . GLU A 1 101 ? -4.855 8.033 6.037 1.00 94.94 101 GLU A N 1
ATOM 781 C CA .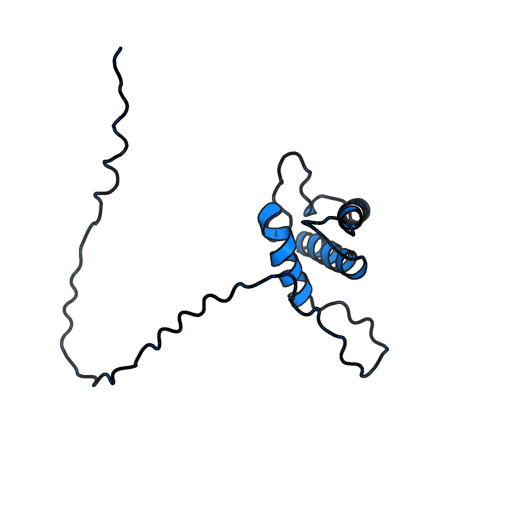 GLU A 1 101 ? -3.516 7.940 5.453 1.00 94.94 101 GLU A CA 1
ATOM 782 C C . GLU A 1 101 ? -2.518 7.229 6.377 1.00 94.94 101 GLU A C 1
ATOM 784 O O . GLU A 1 101 ? -1.712 6.422 5.907 1.00 94.94 101 GLU A O 1
ATOM 789 N N . GLU A 1 102 ? -2.612 7.470 7.687 1.00 95.88 102 GLU A N 1
ATOM 790 C CA . GLU A 1 102 ? -1.750 6.859 8.700 1.00 95.88 102 GLU A CA 1
ATOM 791 C C . GLU A 1 102 ? -1.975 5.344 8.758 1.00 95.88 102 GLU A C 1
ATOM 793 O O . GLU A 1 102 ? -1.030 4.563 8.610 1.00 95.88 102 GLU A O 1
ATOM 798 N N . LEU A 1 103 ? -3.233 4.908 8.861 1.00 94.88 103 LEU A N 1
ATOM 799 C CA . LEU A 1 103 ? -3.593 3.495 8.886 1.00 94.88 103 LEU A CA 1
ATOM 800 C C . LEU A 1 103 ? -3.247 2.783 7.574 1.00 94.88 103 LEU A C 1
ATOM 802 O O . LEU A 1 103 ? -2.806 1.629 7.594 1.00 94.88 103 LEU A O 1
ATOM 806 N N . LEU A 1 104 ? -3.443 3.438 6.427 1.00 95.69 104 LEU A N 1
ATOM 807 C CA . LEU A 1 104 ? -3.056 2.879 5.132 1.00 95.69 104 LEU A CA 1
ATOM 808 C C . LEU A 1 104 ? -1.534 2.702 5.045 1.00 95.69 104 LEU A C 1
ATOM 810 O O . LEU A 1 104 ? -1.065 1.628 4.664 1.00 95.69 104 LEU A O 1
ATOM 814 N N . THR A 1 105 ? -0.769 3.710 5.464 1.00 96.44 105 THR A N 1
ATOM 815 C CA . THR A 1 105 ? 0.700 3.661 5.507 1.00 96.44 105 THR A CA 1
ATOM 816 C C . THR A 1 105 ? 1.193 2.554 6.431 1.00 96.44 105 THR A C 1
ATOM 818 O O . THR A 1 105 ? 2.070 1.772 6.051 1.00 96.44 105 THR A O 1
ATOM 821 N N . GLN A 1 106 ? 0.601 2.429 7.621 1.00 95.56 106 GLN A N 1
ATOM 822 C CA . GLN A 1 106 ? 0.932 1.376 8.574 1.00 95.56 106 GLN A CA 1
ATOM 823 C C . GLN A 1 106 ? 0.688 -0.012 7.970 1.00 95.56 106 GLN A C 1
ATOM 825 O O . GLN A 1 106 ? 1.560 -0.875 8.050 1.00 95.56 106 GLN A O 1
ATOM 830 N N . ARG A 1 107 ? -0.464 -0.225 7.321 1.00 92.88 107 ARG A N 1
ATOM 831 C CA . ARG A 1 107 ? -0.798 -1.503 6.672 1.00 92.88 1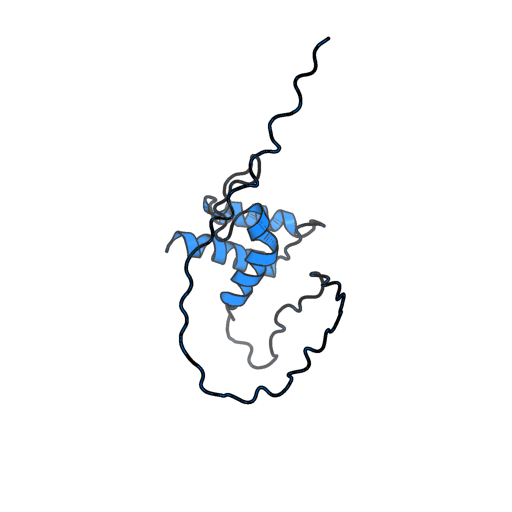07 ARG A CA 1
ATOM 832 C C . ARG A 1 107 ? 0.144 -1.852 5.528 1.00 92.88 107 ARG A C 1
ATOM 834 O O . ARG A 1 107 ? 0.572 -2.991 5.432 1.00 92.88 107 ARG A O 1
ATOM 841 N N . LEU A 1 108 ? 0.486 -0.900 4.666 1.00 94.06 108 LEU A N 1
ATOM 842 C CA . LEU A 1 108 ? 1.433 -1.176 3.582 1.00 94.06 108 LEU A CA 1
ATOM 843 C C . LEU A 1 108 ? 2.850 -1.422 4.120 1.00 94.06 108 LEU A C 1
ATOM 845 O O . LEU A 1 108 ? 3.590 -2.223 3.559 1.00 94.06 108 LEU A O 1
ATOM 849 N N . SER A 1 109 ? 3.212 -0.815 5.253 1.00 94.69 109 SER A N 1
ATOM 850 C CA . SER A 1 109 ? 4.506 -1.047 5.908 1.00 94.69 109 SER A CA 1
ATOM 851 C C . SER A 1 109 ? 4.668 -2.464 6.448 1.00 94.69 109 SER A C 1
ATOM 853 O O . SER A 1 109 ? 5.791 -2.967 6.475 1.00 94.69 109 SER A O 1
ATOM 855 N N . THR A 1 110 ? 3.580 -3.156 6.805 1.00 92.88 110 THR A N 1
ATOM 856 C CA . THR A 1 110 ? 3.674 -4.571 7.206 1.00 92.88 110 THR A CA 1
ATOM 857 C C . THR A 1 110 ? 4.077 -5.488 6.050 1.00 92.88 110 THR A C 1
ATOM 859 O O . THR A 1 110 ? 4.458 -6.628 6.297 1.00 92.88 110 THR A O 1
ATOM 862 N N . LEU A 1 111 ? 4.030 -5.003 4.803 1.00 91.69 111 LEU A N 1
ATOM 863 C CA . LEU A 1 111 ? 4.379 -5.770 3.608 1.00 91.69 111 LEU A CA 1
ATOM 864 C C . LEU A 1 111 ? 5.869 -5.708 3.241 1.00 91.69 111 LEU A C 1
ATOM 866 O O . LEU A 1 111 ? 6.281 -6.430 2.343 1.00 91.69 111 LEU A O 1
ATOM 870 N N . GLN A 1 112 ? 6.702 -4.916 3.932 1.00 88.31 112 GLN A N 1
ATOM 871 C CA . GLN A 1 112 ? 8.132 -4.735 3.594 1.00 88.31 112 GLN A CA 1
ATOM 872 C C . GLN A 1 112 ? 8.974 -6.018 3.595 1.00 88.31 112 GLN A C 1
ATOM 874 O O . GLN A 1 112 ? 10.097 -6.023 3.098 1.00 88.31 112 GLN A O 1
ATOM 879 N N . ASN A 1 113 ? 8.433 -7.105 4.145 1.00 83.31 113 ASN A N 1
ATOM 880 C CA . ASN A 1 113 ? 9.070 -8.417 4.185 1.00 83.31 113 ASN A CA 1
ATOM 881 C C . ASN A 1 113 ? 8.107 -9.547 3.779 1.00 83.31 113 ASN A C 1
ATOM 883 O O . ASN A 1 113 ? 8.393 -10.717 4.038 1.00 83.31 113 ASN A O 1
ATOM 887 N N . ASP A 1 114 ? 6.955 -9.212 3.190 1.00 90.19 114 ASP A N 1
ATOM 888 C CA . ASP A 1 114 ? 6.014 -10.215 2.696 1.00 90.19 114 ASP A CA 1
ATOM 889 C C . ASP A 1 114 ? 6.570 -10.860 1.422 1.00 90.19 114 ASP A C 1
ATOM 891 O O . ASP A 1 114 ? 7.134 -10.174 0.572 1.00 90.19 114 ASP A O 1
ATOM 895 N N . LYS A 1 115 ? 6.457 -12.183 1.288 1.00 87.38 115 LYS A N 1
ATOM 896 C CA . LYS A 1 115 ? 7.043 -12.898 0.142 1.00 87.38 115 LYS A CA 1
ATOM 897 C C . LYS A 1 115 ? 6.257 -12.679 -1.146 1.00 87.38 115 LYS A C 1
ATOM 899 O O . LYS A 1 115 ? 6.861 -12.635 -2.214 1.00 87.38 115 LYS A O 1
ATOM 904 N N . ASP A 1 116 ? 4.946 -12.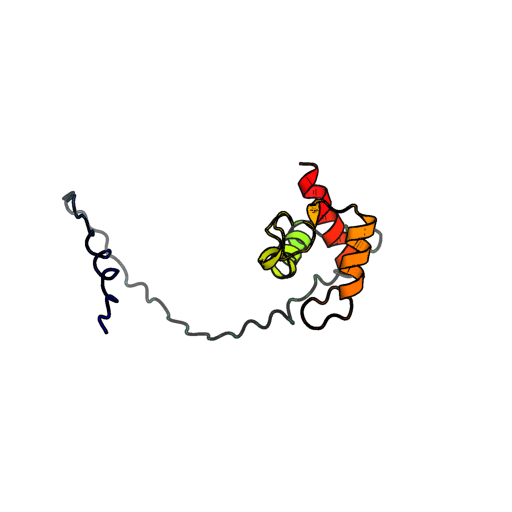520 -1.028 1.00 87.19 116 ASP A N 1
ATOM 905 C CA . ASP A 1 116 ? 4.025 -12.506 -2.161 1.00 87.19 116 ASP A CA 1
ATOM 906 C C . ASP A 1 116 ? 3.601 -11.069 -2.516 1.00 87.19 116 ASP A C 1
ATOM 908 O O . ASP A 1 116 ? 3.324 -10.757 -3.672 1.00 87.19 116 ASP A O 1
ATOM 912 N N . HIS A 1 117 ? 3.632 -10.163 -1.535 1.00 88.75 117 HIS A N 1
ATOM 913 C CA . HIS A 1 117 ? 3.115 -8.797 -1.639 1.00 88.75 117 HIS A CA 1
ATOM 914 C C . HIS A 1 117 ? 4.148 -7.729 -1.255 1.00 88.75 117 HIS A C 1
ATOM 916 O O . HIS A 1 117 ? 3.773 -6.643 -0.813 1.00 88.75 117 HIS A O 1
ATOM 922 N N . ASN A 1 118 ? 5.444 -8.025 -1.405 1.00 89.75 118 ASN A N 1
ATOM 923 C CA . ASN A 1 118 ? 6.518 -7.140 -0.953 1.00 89.75 118 ASN A CA 1
ATOM 924 C C . ASN A 1 118 ? 6.395 -5.706 -1.502 1.00 89.75 118 ASN A C 1
ATOM 926 O O . ASN A 1 118 ? 6.341 -5.502 -2.719 1.00 89.75 118 ASN A O 1
ATOM 930 N N . LEU A 1 119 ? 6.452 -4.724 -0.601 1.00 90.25 119 LEU A N 1
ATOM 931 C CA . LEU A 1 119 ? 6.608 -3.304 -0.912 1.00 90.25 119 LEU A CA 1
ATOM 932 C C . LEU A 1 119 ? 7.752 -2.723 -0.088 1.00 90.25 119 LEU A C 1
ATOM 934 O O . LEU A 1 119 ? 7.681 -2.726 1.135 1.00 90.25 119 LEU A O 1
ATOM 938 N N . ASN A 1 120 ? 8.772 -2.148 -0.721 1.00 89.19 120 ASN A N 1
ATOM 939 C CA . ASN A 1 120 ? 9.854 -1.503 0.023 1.00 89.19 120 ASN A CA 1
ATOM 940 C C . ASN A 1 120 ? 9.438 -0.128 0.586 1.00 89.19 120 ASN A C 1
ATOM 942 O O . ASN A 1 120 ? 8.466 0.487 0.144 1.00 89.19 120 ASN A O 1
ATOM 946 N N . SER A 1 121 ? 10.208 0.393 1.546 1.00 88.50 121 SER A N 1
ATOM 947 C CA . SER A 1 121 ? 9.897 1.656 2.236 1.00 88.50 121 SER A CA 1
ATOM 948 C C . SER A 1 121 ? 9.765 2.865 1.302 1.00 88.50 121 SER A C 1
ATOM 950 O O . SER A 1 121 ? 8.922 3.728 1.542 1.00 88.50 121 SER A O 1
ATOM 952 N N . LYS A 1 122 ? 10.535 2.907 0.206 1.00 89.62 122 LYS A N 1
ATOM 953 C CA . LYS A 1 122 ? 10.474 3.987 -0.792 1.00 89.62 122 LYS A CA 1
ATOM 954 C C . LYS A 1 122 ? 9.206 3.929 -1.653 1.00 89.62 122 LYS A C 1
ATOM 956 O O . LYS A 1 122 ? 8.798 4.951 -2.192 1.00 89.62 122 LYS A O 1
ATOM 961 N N . GLN A 1 123 ? 8.576 2.761 -1.783 1.00 91.62 123 GLN A N 1
ATOM 962 C CA . GLN A 1 123 ? 7.373 2.559 -2.602 1.00 91.62 123 GLN A CA 1
ATOM 963 C C . GLN A 1 123 ? 6.071 2.895 -1.867 1.00 91.62 123 GLN A C 1
ATOM 965 O O . GLN A 1 123 ? 5.077 3.232 -2.510 1.00 91.62 123 GLN A O 1
ATOM 970 N N . ILE A 1 124 ? 6.065 2.824 -0.534 1.00 94.00 124 ILE A N 1
ATOM 971 C CA . ILE A 1 124 ? 4.836 2.943 0.260 1.00 94.00 124 ILE A CA 1
ATOM 972 C C . ILE A 1 124 ? 4.209 4.329 0.131 1.00 94.00 124 ILE A C 1
ATOM 974 O O . ILE A 1 124 ? 3.057 4.427 -0.279 1.00 94.00 124 ILE A O 1
ATOM 978 N N . SER A 1 125 ? 4.950 5.396 0.443 1.00 94.25 125 SER A N 1
ATOM 979 C CA . SER A 1 125 ? 4.404 6.761 0.403 1.00 94.25 125 SER A CA 1
ATOM 980 C C . SER A 1 125 ? 3.852 7.139 -0.985 1.00 94.25 125 SER A C 1
ATOM 982 O O . SER A 1 125 ? 2.719 7.618 -1.055 1.00 94.25 125 SER A O 1
ATOM 984 N N . PRO A 1 126 ? 4.539 6.838 -2.106 1.00 94.00 126 PRO A N 1
ATOM 985 C CA . PRO A 1 126 ? 3.978 7.046 -3.440 1.00 94.00 126 PRO A CA 1
ATOM 986 C C . PRO A 1 126 ? 2.655 6.309 -3.682 1.00 94.00 126 PRO A C 1
ATOM 988 O O . PRO A 1 126 ? 1.716 6.908 -4.206 1.00 94.00 126 PRO A O 1
ATOM 991 N N . ILE A 1 127 ? 2.542 5.040 -3.273 1.00 94.50 127 ILE A N 1
ATOM 992 C CA . ILE A 1 127 ? 1.293 4.274 -3.408 1.00 94.50 127 ILE A CA 1
ATOM 993 C C . ILE A 1 127 ? 0.177 4.885 -2.555 1.00 94.50 127 ILE A C 1
ATOM 995 O O . ILE A 1 127 ? -0.945 5.035 -3.038 1.00 94.50 127 ILE A O 1
ATOM 999 N N . VAL A 1 128 ? 0.472 5.252 -1.307 1.00 95.44 128 VAL A N 1
ATOM 1000 C CA . VAL A 1 128 ? -0.488 5.911 -0.410 1.00 95.44 128 VAL A CA 1
ATOM 1001 C C . VAL A 1 128 ? -1.016 7.186 -1.064 1.00 95.44 128 VAL A C 1
ATOM 1003 O O . VAL A 1 128 ? -2.229 7.340 -1.219 1.00 95.44 128 VAL A O 1
ATOM 1006 N N . ASN A 1 129 ? -0.116 8.046 -1.542 1.00 93.88 129 ASN A N 1
ATOM 1007 C CA . ASN A 1 129 ? -0.468 9.291 -2.218 1.00 93.88 129 ASN A CA 1
ATOM 1008 C C . ASN A 1 129 ? -1.326 9.036 -3.460 1.00 93.88 129 ASN A C 1
ATOM 1010 O O . ASN A 1 129 ? -2.338 9.707 -3.649 1.00 93.88 129 ASN A O 1
ATOM 1014 N N . PHE A 1 130 ? -0.974 8.043 -4.279 1.00 93.31 130 PHE A N 1
ATOM 1015 C CA . PHE A 1 130 ? -1.761 7.662 -5.452 1.00 93.31 130 PHE A CA 1
ATOM 1016 C C . PHE A 1 130 ? -3.189 7.238 -5.077 1.00 93.31 130 PHE A C 1
ATOM 1018 O O . PHE A 1 130 ? -4.156 7.740 -5.658 1.00 93.31 130 PHE A O 1
ATOM 1025 N N . ILE A 1 131 ? -3.334 6.366 -4.073 1.00 94.00 131 ILE A N 1
ATOM 1026 C CA . ILE A 1 131 ? -4.638 5.892 -3.593 1.00 94.00 131 ILE A CA 1
ATOM 1027 C C . ILE A 1 131 ? -5.471 7.060 -3.056 1.00 94.00 131 ILE A C 1
ATOM 1029 O O . ILE A 1 131 ? -6.666 7.126 -3.337 1.00 94.00 131 ILE A O 1
ATOM 1033 N N . LYS A 1 132 ? -4.872 7.980 -2.287 1.00 92.62 132 LYS A N 1
ATOM 1034 C CA . LYS A 1 132 ? -5.597 9.095 -1.657 1.00 92.62 132 LYS A CA 1
ATOM 1035 C C . LYS A 1 132 ? -5.940 10.216 -2.637 1.00 92.62 132 LYS A C 1
ATOM 1037 O O . LYS A 1 132 ? -7.072 10.693 -2.601 1.00 92.62 132 LYS A O 1
ATOM 1042 N N . LYS A 1 133 ? -5.024 10.587 -3.537 1.00 84.56 133 LYS A N 1
ATOM 1043 C CA . LYS A 1 133 ? -5.212 11.658 -4.532 1.00 84.56 133 LYS A CA 1
ATOM 1044 C C . LYS A 1 133 ? -6.446 11.411 -5.399 1.00 84.56 133 LYS A C 1
ATOM 1046 O O . LYS A 1 133 ? -7.282 12.294 -5.545 1.00 84.56 133 LYS A O 1
ATOM 1051 N N . LYS A 1 134 ? -6.614 10.177 -5.879 1.00 64.69 134 LYS A N 1
ATOM 1052 C CA . LYS A 1 134 ? -7.731 9.770 -6.742 1.00 64.69 134 LYS A CA 1
ATOM 1053 C C . LYS A 1 134 ? -9.106 9.774 -6.063 1.00 64.69 134 LYS A C 1
ATOM 1055 O O . LYS A 1 134 ? -10.080 9.576 -6.775 1.00 64.69 134 LYS A O 1
ATOM 1060 N N . ASN A 1 135 ? -9.230 9.939 -4.742 1.00 58.09 135 ASN A N 1
ATOM 1061 C CA . ASN A 1 135 ? -10.550 10.053 -4.087 1.00 58.09 135 ASN A CA 1
ATOM 1062 C C . ASN A 1 135 ? -11.000 11.501 -3.883 1.00 58.09 135 ASN A C 1
ATOM 1064 O O . ASN A 1 135 ? -12.148 11.720 -3.510 1.00 58.09 135 ASN A O 1
ATOM 1068 N N . ASN A 1 136 ? -10.100 12.463 -4.091 1.00 56.75 136 ASN A N 1
ATOM 1069 C CA . ASN A 1 136 ? -10.392 13.890 -3.969 1.00 56.75 136 ASN A CA 1
ATOM 1070 C C . ASN A 1 136 ? -10.715 14.535 -5.335 1.00 56.75 136 ASN A C 1
ATOM 1072 O O . ASN A 1 136 ? -10.932 15.743 -5.393 1.00 56.75 136 ASN A O 1
ATOM 1076 N N . GLU A 1 137 ? -10.731 13.729 -6.405 1.00 52.38 137 GLU A N 1
ATOM 1077 C CA . GLU A 1 137 ? -11.124 14.055 -7.787 1.00 52.38 137 GLU A CA 1
ATOM 1078 C C . GLU A 1 137 ? -12.449 13.363 -8.141 1.00 52.38 137 GLU A C 1
ATOM 1080 O O . GLU A 1 137 ? -13.348 14.058 -8.662 1.00 52.38 137 GLU A O 1
#

Radius of gyration: 25.9 Å; Cα contacts (8 Å, |Δi|>4): 76; chains: 1; bounding box: 57×62×67 Å